Protein AF-B6T0T9-F1 (afdb_monomer_lite)

pLDDT: mean 70.29, std 19.42, range [37.16, 96.88]

Secondary structure (DSSP, 8-state):
--B-TTS-B-S------SSHHHHHHHHHHHTT-EETTEE-------SS-PPPPPPP---------TTSSSS-S-------------------------------------TT-----HHHHHHHHHHHHHHHTT--

Radius of gyration: 32.1 Å; chains: 1; bounding box: 53×80×64 Å

Structure (mmCIF, N/CA/C/O backbone):
data_AF-B6T0T9-F1
#
_entry.id   AF-B6T0T9-F1
#
loop_
_atom_site.group_PDB
_atom_site.id
_atom_site.type_symbol
_atom_site.label_atom_id
_atom_site.label_alt_id
_atom_site.label_comp_id
_atom_site.label_asym_id
_atom_site.label_entity_id
_atom_site.label_seq_id
_atom_site.pdbx_PDB_ins_code
_atom_site.Cartn_x
_atom_site.Cartn_y
_atom_site.Cartn_z
_atom_site.occupancy
_atom_site.B_iso_or_equiv
_atom_site.auth_seq_id
_atom_site.auth_comp_id
_atom_site.auth_asym_id
_atom_site.auth_atom_id
_atom_site.pdbx_PDB_model_num
ATOM 1 N N . MET A 1 1 ? 3.173 -7.073 -11.900 1.00 88.06 1 MET A N 1
ATOM 2 C CA . MET A 1 1 ? 4.517 -6.466 -12.025 1.00 88.06 1 MET A CA 1
ATOM 3 C C . MET A 1 1 ? 4.695 -6.021 -13.458 1.00 88.06 1 MET A C 1
ATOM 5 O O . MET A 1 1 ? 4.390 -6.806 -14.352 1.00 88.06 1 MET A O 1
ATOM 9 N N . ASN A 1 2 ? 5.142 -4.786 -13.678 1.00 92.81 2 ASN A N 1
ATOM 10 C CA . ASN A 1 2 ? 5.127 -4.178 -15.004 1.00 92.81 2 ASN A CA 1
ATOM 11 C C . ASN A 1 2 ? 6.567 -3.973 -15.491 1.00 92.81 2 ASN A C 1
ATOM 13 O O . ASN A 1 2 ? 7.380 -3.348 -14.810 1.00 92.81 2 ASN A O 1
ATOM 17 N N . TYR A 1 3 ? 6.867 -4.478 -16.687 1.00 96.19 3 TYR A N 1
ATOM 18 C CA . TYR A 1 3 ? 8.198 -4.423 -17.296 1.00 96.19 3 TYR A CA 1
ATOM 19 C C . TYR A 1 3 ? 8.163 -3.669 -18.633 1.00 96.19 3 TYR A C 1
ATOM 21 O O . TYR A 1 3 ? 7.095 -3.460 -19.228 1.00 96.19 3 TYR A O 1
ATOM 29 N N . ASP A 1 4 ? 9.318 -3.181 -19.078 1.00 94.56 4 ASP A N 1
ATOM 30 C CA . ASP A 1 4 ? 9.518 -2.692 -20.441 1.00 94.56 4 ASP A CA 1
ATOM 31 C C . ASP A 1 4 ? 9.856 -3.836 -21.415 1.00 94.56 4 ASP A C 1
ATOM 33 O O . ASP A 1 4 ? 9.943 -5.005 -21.036 1.00 94.56 4 ASP A O 1
ATOM 37 N N . LYS A 1 5 ? 10.000 -3.497 -22.700 1.00 95.31 5 LYS A N 1
ATOM 38 C CA . LYS A 1 5 ? 10.349 -4.450 -23.766 1.00 95.31 5 LYS A CA 1
ATOM 39 C C . LYS A 1 5 ? 11.749 -5.059 -23.604 1.00 95.31 5 LYS A C 1
ATOM 41 O O . LYS A 1 5 ? 12.016 -6.100 -24.191 1.00 95.31 5 LYS A O 1
ATOM 46 N N . ASP A 1 6 ? 12.605 -4.419 -22.810 1.00 94.44 6 ASP A N 1
ATOM 47 C CA . ASP A 1 6 ? 13.985 -4.824 -22.545 1.00 94.44 6 ASP A CA 1
ATOM 48 C C . ASP A 1 6 ? 14.093 -5.639 -21.235 1.00 94.44 6 ASP A C 1
ATOM 50 O O . ASP A 1 6 ? 15.186 -6.019 -20.817 1.00 94.44 6 ASP A O 1
ATOM 54 N N . GLY A 1 7 ? 12.960 -5.921 -20.576 1.00 94.94 7 GLY A N 1
ATOM 55 C CA . GLY A 1 7 ? 12.877 -6.710 -19.346 1.00 94.94 7 GLY A CA 1
ATOM 56 C C . GLY A 1 7 ? 13.216 -5.943 -18.064 1.00 94.94 7 GLY A C 1
ATOM 57 O O . GLY A 1 7 ? 13.293 -6.547 -16.994 1.00 94.94 7 GLY A O 1
ATOM 58 N N . ARG A 1 8 ? 13.403 -4.620 -18.120 1.00 95.38 8 ARG A N 1
ATOM 59 C CA . ARG A 1 8 ? 13.618 -3.794 -16.925 1.00 95.38 8 ARG A CA 1
ATOM 60 C C . ARG A 1 8 ? 12.287 -3.483 -16.251 1.00 95.38 8 ARG A C 1
ATOM 62 O O . ARG A 1 8 ? 11.266 -3.251 -16.899 1.00 95.38 8 ARG A O 1
ATOM 69 N N . SER A 1 9 ? 12.297 -3.489 -14.919 1.00 93.75 9 SER A N 1
ATOM 70 C CA . SER A 1 9 ? 11.122 -3.124 -14.125 1.00 93.75 9 SER A CA 1
ATOM 71 C C . SER A 1 9 ? 10.806 -1.644 -14.308 1.00 93.75 9 SER A C 1
ATOM 73 O O . SER A 1 9 ? 11.692 -0.795 -14.211 1.00 93.75 9 SER A O 1
ATOM 75 N N . LYS A 1 10 ? 9.526 -1.328 -14.506 1.00 93.69 10 LYS A N 1
ATOM 76 C CA . LYS A 1 10 ? 9.040 0.058 -14.565 1.00 93.69 10 LYS A CA 1
ATOM 77 C C . LYS A 1 10 ? 8.872 0.693 -13.183 1.00 93.69 10 LYS A C 1
ATOM 79 O O . LYS A 1 10 ? 8.497 1.857 -13.098 1.00 93.69 10 LYS A O 1
ATOM 84 N N . GLY A 1 11 ? 9.102 -0.065 -12.109 1.00 91.94 11 GLY A N 1
ATOM 85 C CA . GLY A 1 11 ? 8.839 0.389 -10.743 1.00 91.94 11 GLY A CA 1
ATOM 86 C C . GLY A 1 11 ? 7.346 0.491 -10.413 1.00 91.94 11 GLY A C 1
ATOM 87 O O . GLY A 1 11 ? 6.985 1.142 -9.441 1.00 91.94 11 GLY A O 1
ATOM 88 N N . THR A 1 12 ? 6.479 -0.138 -11.213 1.00 92.19 12 THR A N 1
ATOM 89 C CA . THR A 1 12 ? 5.026 -0.160 -11.005 1.00 92.19 12 THR A CA 1
ATOM 90 C C . THR A 1 12 ? 4.480 -1.582 -11.062 1.00 92.19 12 THR A C 1
ATOM 92 O O . THR A 1 12 ? 5.025 -2.472 -11.728 1.00 92.19 12 THR A O 1
ATOM 95 N N . ALA A 1 13 ? 3.393 -1.809 -10.332 1.00 93.38 13 ALA A N 1
ATOM 96 C CA . ALA A 1 13 ? 2.712 -3.089 -10.273 1.00 93.38 13 ALA A CA 1
ATOM 97 C C . ALA A 1 13 ? 1.238 -2.896 -9.917 1.00 93.38 13 ALA A C 1
ATOM 99 O O . ALA A 1 13 ? 0.880 -1.939 -9.237 1.00 93.38 13 ALA A O 1
ATOM 100 N N . GLU A 1 14 ? 0.411 -3.844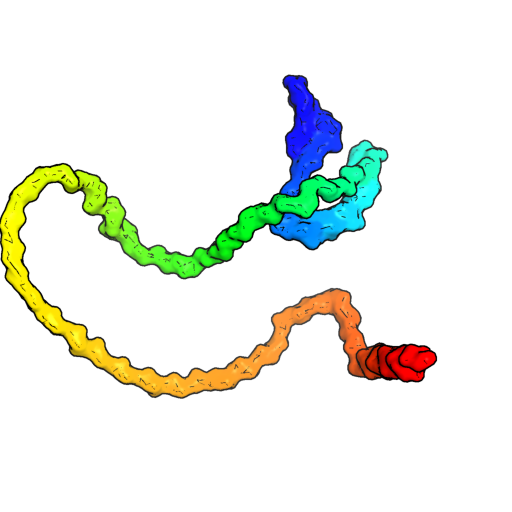 -10.340 1.00 92.69 14 GLU A N 1
ATOM 101 C CA . GLU A 1 14 ? -0.963 -3.991 -9.876 1.00 92.69 14 GLU A CA 1
ATOM 102 C C . GLU A 1 14 ? -1.042 -5.161 -8.891 1.00 92.69 14 GLU A C 1
ATOM 104 O O . GLU A 1 14 ? -0.411 -6.204 -9.100 1.00 92.69 14 GLU A O 1
ATOM 109 N N . VAL A 1 15 ? -1.800 -4.970 -7.811 1.00 92.31 15 VAL A N 1
ATOM 110 C CA . VAL A 1 15 ? -2.050 -5.983 -6.783 1.00 92.31 15 VAL A CA 1
ATOM 111 C C . VAL A 1 15 ? -3.556 -6.125 -6.620 1.00 92.31 15 VAL A C 1
ATOM 113 O O . VAL A 1 15 ? -4.241 -5.161 -6.285 1.00 92.31 15 VAL A O 1
ATOM 116 N N . VAL A 1 16 ? -4.065 -7.335 -6.842 1.00 92.75 16 VAL A N 1
ATOM 117 C CA . VAL A 1 16 ? -5.491 -7.650 -6.714 1.00 92.75 16 VAL A CA 1
ATOM 118 C C . VAL A 1 16 ? -5.730 -8.314 -5.365 1.00 92.75 16 VAL A C 1
ATOM 120 O O . VAL A 1 16 ? -5.152 -9.358 -5.062 1.00 92.75 16 VAL A O 1
ATOM 123 N N . PHE A 1 17 ? -6.601 -7.714 -4.560 1.00 90.50 17 PHE A N 1
ATOM 124 C CA . PHE A 1 17 ? -7.045 -8.281 -3.291 1.00 90.50 17 PHE A CA 1
ATOM 125 C C . PHE A 1 17 ? -8.405 -8.957 -3.456 1.00 90.50 17 PHE A C 1
ATOM 127 O O . PHE A 1 17 ? -9.258 -8.482 -4.200 1.00 90.50 17 PHE A O 1
ATOM 134 N N . ALA A 1 18 ? -8.635 -10.035 -2.703 1.00 90.06 18 ALA A N 1
ATOM 135 C CA . ALA A 1 18 ? -9.942 -10.689 -2.658 1.00 90.06 18 ALA A CA 1
ATOM 136 C C . ALA A 1 18 ? -11.013 -9.805 -1.998 1.00 90.06 18 ALA A C 1
ATOM 138 O O . ALA A 1 18 ? -12.190 -9.901 -2.331 1.00 90.06 18 ALA A O 1
ATOM 139 N N . ARG A 1 19 ? -10.614 -8.948 -1.048 1.00 91.00 19 ARG A N 1
ATOM 140 C CA . ARG A 1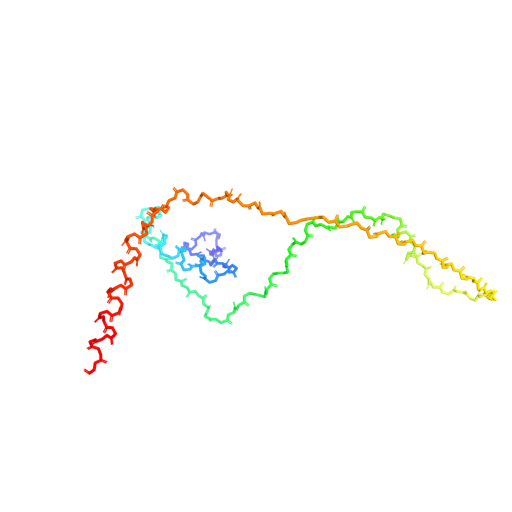 19 ? -11.517 -8.054 -0.317 1.00 91.00 19 ARG A CA 1
ATOM 141 C C . ARG A 1 19 ? -11.029 -6.618 -0.395 1.00 91.00 19 ARG A C 1
ATOM 143 O O . ARG A 1 19 ? -9.845 -6.340 -0.212 1.00 91.00 19 ARG A O 1
ATOM 150 N N . LYS A 1 20 ? -11.975 -5.689 -0.536 1.00 90.31 20 LYS A N 1
ATOM 151 C CA . LYS A 1 20 ? -11.700 -4.245 -0.534 1.00 90.31 20 LYS A CA 1
ATOM 152 C C . LYS A 1 20 ? -11.050 -3.761 0.768 1.00 90.31 20 LYS A C 1
ATOM 154 O O . LYS A 1 20 ? -10.198 -2.882 0.730 1.00 90.31 20 LYS A O 1
ATOM 159 N N . VAL A 1 21 ? -11.437 -4.332 1.913 1.00 94.12 21 VAL A N 1
ATOM 160 C CA . VAL A 1 21 ? -10.895 -3.940 3.228 1.00 94.12 21 VAL A CA 1
ATOM 161 C C . VAL A 1 21 ? -9.388 -4.197 3.302 1.00 94.12 21 VAL A C 1
ATOM 163 O O . VAL A 1 21 ? -8.650 -3.326 3.752 1.00 94.12 21 VAL A O 1
ATOM 166 N N . ASP A 1 22 ? -8.923 -5.330 2.769 1.00 95.25 22 ASP A N 1
ATOM 167 C CA . ASP A 1 22 ? -7.498 -5.682 2.774 1.00 95.25 22 ASP A CA 1
ATOM 168 C C . ASP A 1 22 ? -6.678 -4.714 1.904 1.00 95.25 22 ASP A C 1
ATOM 170 O O . ASP A 1 22 ? -5.581 -4.309 2.288 1.00 95.25 22 ASP A O 1
ATOM 174 N N . ALA A 1 23 ? -7.237 -4.274 0.770 1.00 94.19 23 ALA A N 1
ATOM 175 C CA . ALA A 1 23 ? -6.607 -3.271 -0.088 1.00 94.19 23 ALA A CA 1
ATOM 176 C C . ALA A 1 23 ? -6.469 -1.909 0.617 1.00 94.19 23 ALA A C 1
ATOM 178 O O . ALA A 1 23 ? -5.416 -1.275 0.552 1.00 94.19 23 ALA A O 1
ATOM 179 N N . LEU A 1 24 ? -7.512 -1.464 1.328 1.00 94.50 24 LEU A N 1
ATOM 180 C CA . LEU A 1 24 ? -7.475 -0.208 2.087 1.00 94.50 24 LEU A CA 1
ATOM 181 C C . LEU A 1 24 ? -6.464 -0.265 3.235 1.00 94.50 24 LEU A C 1
ATOM 183 O O . LEU A 1 24 ? -5.745 0.707 3.467 1.00 94.50 24 LEU A O 1
ATOM 187 N N . ASP A 1 25 ? -6.391 -1.392 3.939 1.00 96.38 25 ASP A N 1
ATOM 188 C CA . ASP A 1 25 ? -5.414 -1.591 5.006 1.00 96.38 25 ASP A CA 1
ATOM 189 C C . ASP A 1 25 ? -3.982 -1.599 4.466 1.00 96.38 25 ASP A C 1
ATOM 191 O O . ASP A 1 25 ? -3.094 -1.010 5.085 1.00 96.38 25 ASP A O 1
ATOM 195 N N . ALA A 1 26 ? -3.750 -2.196 3.295 1.00 96.25 26 ALA A N 1
ATOM 196 C CA . ALA A 1 26 ? -2.454 -2.145 2.628 1.00 96.25 26 ALA A CA 1
ATOM 197 C C . ALA A 1 26 ? -2.053 -0.706 2.266 1.00 96.25 26 ALA A C 1
ATOM 199 O O . ALA A 1 26 ? -0.941 -0.291 2.592 1.00 96.25 26 ALA A O 1
ATOM 200 N N . ILE A 1 27 ? -2.962 0.081 1.676 1.00 95.75 27 ILE A N 1
ATOM 201 C CA . ILE A 1 27 ? -2.709 1.496 1.357 1.00 95.75 27 ILE A CA 1
ATOM 202 C C . ILE A 1 27 ? -2.346 2.268 2.631 1.00 95.75 27 ILE A C 1
ATOM 204 O O . ILE A 1 27 ? -1.328 2.951 2.664 1.00 95.75 27 ILE A O 1
ATOM 208 N N . LYS A 1 28 ? -3.119 2.116 3.712 1.00 96.06 28 LYS A N 1
ATOM 209 C CA . LYS A 1 28 ? -2.846 2.808 4.985 1.00 96.06 28 LYS A CA 1
ATOM 210 C C . LYS A 1 28 ? -1.479 2.469 5.578 1.00 96.06 28 LYS A C 1
ATOM 212 O O . LYS A 1 28 ? -0.867 3.325 6.205 1.00 96.06 28 LYS A O 1
ATOM 217 N N . ARG A 1 29 ? -1.034 1.218 5.441 1.00 95.88 29 ARG A N 1
ATOM 218 C CA . ARG A 1 29 ? 0.198 0.729 6.078 1.00 95.88 29 ARG A CA 1
ATOM 219 C C . ARG A 1 29 ? 1.452 0.995 5.257 1.00 95.88 29 ARG A C 1
ATOM 221 O O . ARG A 1 29 ? 2.504 1.219 5.843 1.00 95.88 29 ARG A O 1
ATOM 228 N N . TYR A 1 30 ? 1.353 0.912 3.934 1.00 96.88 30 TYR A N 1
ATOM 229 C CA . TYR A 1 30 ? 2.525 0.880 3.058 1.00 96.88 30 TYR A CA 1
ATOM 230 C C . TYR A 1 30 ? 2.680 2.119 2.177 1.00 96.88 30 TYR A C 1
ATOM 232 O O . TYR A 1 30 ? 3.758 2.331 1.624 1.00 96.88 30 TYR A O 1
ATOM 240 N N . ASN A 1 31 ? 1.653 2.964 2.062 1.00 96.25 31 ASN A N 1
ATOM 241 C CA . ASN A 1 31 ? 1.790 4.214 1.326 1.00 96.25 31 ASN A CA 1
ATOM 242 C C . ASN A 1 31 ? 2.813 5.135 2.012 1.00 96.25 31 ASN A C 1
ATOM 244 O O . ASN A 1 31 ? 2.776 5.338 3.224 1.00 96.25 31 ASN A O 1
ATOM 248 N N . GLY A 1 32 ? 3.736 5.683 1.228 1.00 94.00 32 GLY A N 1
ATOM 249 C CA . GLY A 1 32 ? 4.843 6.517 1.687 1.00 94.00 32 GLY A CA 1
ATOM 250 C C . GLY A 1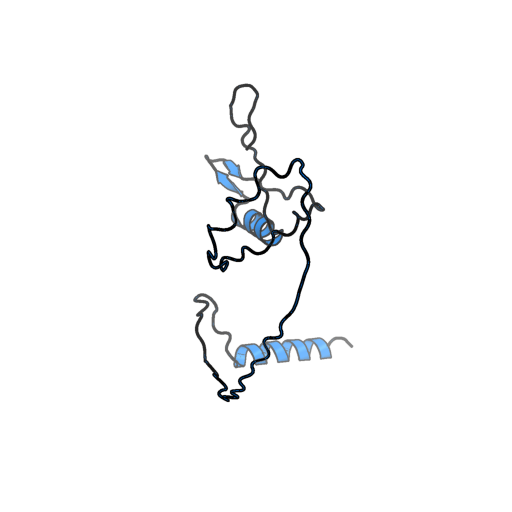 32 ? 6.035 5.754 2.275 1.00 94.00 32 GLY A C 1
ATOM 251 O O . GLY A 1 32 ? 7.053 6.383 2.563 1.00 94.00 32 GLY A O 1
ATOM 252 N N . VAL A 1 33 ? 5.965 4.424 2.433 1.00 96.56 33 VAL A N 1
ATOM 253 C CA . VAL A 1 33 ? 7.106 3.632 2.926 1.00 96.56 33 VAL A CA 1
ATOM 254 C C . VAL A 1 33 ? 8.268 3.737 1.943 1.00 96.56 33 VAL A C 1
ATOM 256 O O . VAL A 1 33 ? 8.084 3.611 0.734 1.00 96.56 33 VAL A O 1
ATOM 259 N N . LEU A 1 34 ? 9.474 3.967 2.464 1.00 95.38 34 LEU A N 1
ATOM 260 C CA . LEU A 1 34 ? 10.678 4.046 1.646 1.00 95.38 34 LEU A CA 1
ATOM 261 C C . LEU A 1 34 ? 11.024 2.665 1.078 1.00 95.38 34 LEU A C 1
ATOM 263 O O . LEU A 1 34 ? 11.293 1.725 1.823 1.00 95.38 34 LEU A O 1
ATOM 267 N N . LEU A 1 35 ? 11.064 2.578 -0.246 1.00 92.62 35 LEU A N 1
ATOM 268 C CA . LEU A 1 35 ? 11.566 1.448 -1.011 1.00 92.62 35 LEU A CA 1
ATOM 269 C C . LEU A 1 35 ? 12.752 1.935 -1.847 1.00 92.62 35 LEU A C 1
ATOM 271 O O . LEU A 1 35 ? 12.621 2.880 -2.625 1.00 92.62 35 LEU A O 1
ATOM 275 N N . ASP A 1 36 ? 13.927 1.339 -1.648 1.00 92.06 36 ASP A N 1
ATOM 276 C CA . ASP A 1 36 ? 15.170 1.723 -2.336 1.00 92.06 36 ASP A CA 1
ATOM 277 C C . ASP A 1 36 ? 15.491 3.231 -2.237 1.00 92.06 36 ASP A C 1
ATOM 279 O O . ASP A 1 36 ? 16.002 3.858 -3.167 1.00 92.06 36 ASP A O 1
ATOM 283 N N . GLY A 1 37 ? 15.146 3.840 -1.096 1.00 94.56 37 GLY A N 1
ATOM 284 C CA . GLY A 1 37 ? 15.347 5.268 -0.828 1.00 94.56 37 GLY A CA 1
ATOM 285 C C . GLY A 1 37 ? 14.302 6.204 -1.449 1.00 94.56 37 GLY A C 1
ATOM 286 O O . GLY A 1 37 ? 14.420 7.417 -1.289 1.00 94.56 37 GLY A O 1
ATOM 287 N N . LYS A 1 38 ? 13.271 5.679 -2.122 1.00 93.81 38 LYS A N 1
ATOM 288 C CA . LYS A 1 38 ? 12.153 6.454 -2.685 1.00 93.81 38 LYS A CA 1
ATOM 289 C C . LYS A 1 38 ? 10.835 6.081 -1.993 1.00 93.81 38 LYS A C 1
ATOM 291 O O . LYS A 1 38 ? 10.617 4.903 -1.730 1.00 93.81 38 LYS A O 1
ATOM 296 N N . PRO A 1 39 ? 9.940 7.034 -1.690 1.00 95.19 39 PRO A N 1
ATOM 297 C CA . PRO A 1 39 ? 8.642 6.705 -1.106 1.00 95.19 39 PRO A CA 1
ATOM 298 C C . PRO A 1 39 ? 7.773 5.913 -2.096 1.00 95.19 39 PRO A C 1
ATOM 300 O O . PRO A 1 39 ? 7.711 6.236 -3.283 1.00 95.19 39 PRO A O 1
ATOM 303 N N . MET A 1 40 ? 7.107 4.871 -1.600 1.00 96.06 40 MET A N 1
ATOM 304 C CA . MET A 1 40 ? 6.148 4.058 -2.346 1.00 96.06 40 MET A CA 1
ATOM 305 C C . MET A 1 40 ? 4.795 4.766 -2.437 1.00 96.06 40 MET A C 1
ATOM 307 O O . MET A 1 40 ? 4.272 5.205 -1.419 1.00 96.06 40 MET A O 1
ATOM 311 N N . ASN A 1 41 ? 4.189 4.806 -3.624 1.00 95.25 41 ASN A N 1
ATOM 312 C CA . ASN A 1 41 ? 2.847 5.360 -3.820 1.00 95.25 41 ASN A CA 1
ATOM 313 C C . ASN A 1 41 ? 1.860 4.237 -4.141 1.00 95.25 41 ASN A C 1
ATOM 315 O O . ASN A 1 41 ? 2.103 3.448 -5.057 1.00 95.25 41 ASN A O 1
ATOM 319 N N . LEU A 1 42 ? 0.757 4.172 -3.396 1.00 95.06 42 LEU A N 1
ATOM 320 C CA . LEU A 1 42 ? -0.297 3.174 -3.580 1.00 95.06 42 LEU A CA 1
ATOM 321 C C . LEU A 1 42 ? -1.634 3.856 -3.870 1.00 95.06 42 LEU A C 1
ATOM 323 O O . LEU A 1 42 ? -2.069 4.727 -3.120 1.00 95.06 42 LEU A O 1
ATOM 327 N N . GLU A 1 43 ? -2.309 3.408 -4.924 1.00 92.88 43 GLU A N 1
ATOM 328 C CA . GLU A 1 43 ? -3.624 3.902 -5.335 1.00 92.88 43 GLU A CA 1
ATOM 329 C C . GLU A 1 43 ? -4.594 2.732 -5.507 1.00 92.88 43 GLU A C 1
ATOM 331 O O . GLU A 1 43 ? -4.212 1.641 -5.937 1.00 92.88 43 GLU A O 1
ATOM 336 N N . LEU A 1 44 ? -5.863 2.954 -5.161 1.00 92.12 44 LEU A N 1
ATOM 337 C CA . LEU A 1 44 ? -6.915 1.975 -5.409 1.00 92.12 44 LEU A CA 1
ATOM 338 C C . LEU A 1 44 ? -7.366 2.083 -6.870 1.00 92.12 44 LEU A C 1
ATOM 340 O O . LEU A 1 44 ? -7.872 3.124 -7.288 1.00 92.12 44 LEU A O 1
ATOM 344 N N . ILE A 1 45 ? -7.219 0.996 -7.625 1.00 87.88 45 ILE A N 1
ATOM 345 C CA . ILE A 1 45 ? -7.615 0.912 -9.034 1.00 87.88 45 ILE A CA 1
ATOM 346 C C . ILE A 1 45 ? -8.896 0.075 -9.141 1.00 87.88 45 ILE A C 1
ATOM 348 O O . ILE A 1 45 ? -8.986 -0.999 -8.555 1.00 87.88 45 ILE A O 1
ATOM 352 N N . GLY A 1 46 ? -9.877 0.557 -9.911 1.00 73.56 46 GLY A N 1
ATOM 353 C CA . GLY A 1 46 ? -11.077 -0.206 -10.267 1.00 73.56 46 GLY A CA 1
ATOM 354 C C . GLY A 1 46 ? -12.152 -0.228 -9.177 1.00 73.56 46 GLY A C 1
ATOM 355 O O . GLY A 1 46 ? -12.166 -1.079 -8.296 1.00 73.56 46 GLY A O 1
ATOM 356 N N . ASN A 1 47 ? -13.133 0.668 -9.279 1.00 63.56 47 ASN A N 1
ATOM 357 C CA . ASN A 1 47 ? -14.191 0.782 -8.273 1.00 63.56 47 ASN A CA 1
ATOM 358 C C . ASN A 1 47 ? -15.391 -0.169 -8.457 1.00 63.56 47 ASN A C 1
ATOM 360 O O . ASN A 1 47 ? -16.329 -0.022 -7.688 1.00 63.56 47 ASN A O 1
ATOM 364 N N . ASN A 1 48 ? -15.413 -1.127 -9.401 1.00 55.81 48 ASN A N 1
ATOM 365 C CA . ASN A 1 48 ? -16.647 -1.899 -9.686 1.00 55.81 48 ASN A CA 1
ATOM 366 C C . ASN A 1 48 ? -16.490 -3.371 -10.131 1.00 55.81 48 ASN A C 1
ATOM 368 O O . ASN A 1 48 ? -17.467 -3.951 -10.596 1.00 55.81 48 ASN A O 1
ATOM 372 N N . VAL A 1 49 ? -15.322 -4.009 -10.009 1.00 57.72 49 VAL A N 1
ATOM 373 C CA . VAL A 1 49 ? -15.213 -5.451 -10.317 1.00 57.72 49 VAL A CA 1
ATOM 374 C C . VAL A 1 49 ? -14.990 -6.196 -9.016 1.00 57.72 49 VAL A C 1
ATOM 376 O O . VAL A 1 49 ? -13.859 -6.408 -8.590 1.00 57.72 49 VAL A O 1
ATOM 379 N N . GLU A 1 50 ? -16.088 -6.535 -8.345 1.00 61.12 50 GLU A N 1
ATOM 380 C CA . GLU A 1 50 ? -16.038 -7.508 -7.260 1.00 61.12 50 GLU A CA 1
ATOM 381 C C . GLU A 1 50 ? -15.535 -8.827 -7.870 1.00 61.12 50 GLU A C 1
ATOM 383 O O . GLU A 1 50 ? -16.171 -9.345 -8.797 1.00 61.12 50 GLU A O 1
ATOM 388 N N . PRO A 1 51 ? -14.360 -9.341 -7.458 1.00 63.31 51 PRO A N 1
ATOM 389 C CA . PRO A 1 51 ? -13.901 -10.629 -7.946 1.00 63.31 51 PRO A CA 1
ATOM 390 C C . PRO A 1 51 ? -14.971 -11.670 -7.594 1.00 63.31 51 PRO A C 1
ATOM 392 O O . PRO A 1 51 ? -15.539 -11.605 -6.499 1.00 63.31 51 PRO A O 1
ATOM 395 N N . PRO A 1 52 ? -15.287 -12.606 -8.508 1.00 68.62 52 PRO A N 1
ATOM 396 C CA . PRO A 1 52 ? -16.352 -13.569 -8.280 1.00 68.62 52 PRO A CA 1
ATOM 397 C C . PRO A 1 52 ? -16.124 -14.283 -6.941 1.00 68.62 52 PRO A C 1
ATOM 399 O O . PRO A 1 52 ? -14.978 -14.641 -6.639 1.00 68.62 52 PRO A O 1
ATOM 402 N N . PRO A 1 53 ? -17.180 -14.477 -6.128 1.00 71.62 53 PRO A N 1
ATOM 403 C CA . PRO A 1 53 ? -17.045 -15.061 -4.804 1.00 71.62 53 PRO A CA 1
ATOM 404 C C . PRO A 1 53 ? -16.351 -16.416 -4.918 1.00 71.62 53 PRO A C 1
ATOM 406 O O . PRO A 1 53 ? -16.841 -17.332 -5.584 1.00 71.62 53 PRO A O 1
ATOM 409 N N . LEU A 1 54 ? -15.179 -16.528 -4.288 1.00 73.25 54 LEU A N 1
ATOM 410 C CA . LEU A 1 54 ? -14.438 -17.780 -4.251 1.00 73.25 54 LEU A CA 1
ATOM 411 C C . LEU A 1 54 ? -15.286 -18.810 -3.491 1.00 73.25 54 LEU A C 1
ATOM 413 O O . LEU A 1 54 ? -15.731 -18.523 -2.374 1.00 73.25 54 LEU A O 1
ATOM 417 N N . PRO A 1 55 ? -15.530 -20.000 -4.064 1.00 76.38 55 PRO A N 1
ATOM 418 C CA . PRO A 1 55 ? -16.265 -21.034 -3.360 1.00 76.38 55 PRO A CA 1
ATOM 419 C C . PRO A 1 55 ? -15.494 -21.434 -2.091 1.00 76.38 55 PRO A C 1
ATOM 421 O O . PRO A 1 55 ? -14.260 -21.486 -2.111 1.00 76.38 55 PRO A O 1
ATOM 424 N N . PRO A 1 56 ? -16.189 -21.735 -0.979 1.00 73.75 56 PRO A N 1
ATOM 425 C CA . PRO A 1 56 ? -15.527 -22.195 0.232 1.00 73.75 56 PRO A CA 1
ATOM 426 C C . PRO A 1 56 ? -14.743 -23.479 -0.063 1.00 73.75 56 PRO A C 1
ATOM 428 O O . PRO A 1 56 ? -15.289 -24.444 -0.601 1.00 73.75 56 PRO A O 1
ATOM 431 N N . LEU A 1 57 ? -13.460 -23.506 0.308 1.00 67.88 57 LEU A N 1
ATOM 432 C CA . LEU A 1 57 ? -12.643 -24.716 0.252 1.00 67.88 57 LEU A CA 1
ATOM 433 C C . LEU A 1 57 ? -13.139 -25.702 1.320 1.00 67.88 57 LEU A C 1
ATOM 435 O O . LEU A 1 57 ? -12.714 -25.666 2.477 1.00 67.88 57 LEU A O 1
ATOM 439 N N . ILE A 1 58 ? -14.062 -26.583 0.935 1.00 66.62 58 ILE A N 1
ATOM 440 C CA . ILE A 1 58 ? -14.505 -27.700 1.772 1.00 66.62 58 ILE A CA 1
ATOM 441 C C . ILE A 1 58 ? -13.369 -28.732 1.812 1.00 66.62 58 ILE A C 1
ATOM 443 O O . ILE A 1 58 ? -13.225 -29.549 0.908 1.00 66.62 58 ILE A O 1
ATOM 447 N N . HIS A 1 59 ? -12.568 -28.715 2.878 1.00 63.47 59 HIS A N 1
ATOM 448 C CA . HIS A 1 59 ? -11.470 -29.668 3.111 1.00 63.47 59 HIS A CA 1
ATOM 449 C C . HIS A 1 59 ? -11.947 -31.052 3.603 1.00 63.47 59 HIS A C 1
ATOM 451 O O . HIS A 1 59 ? -11.134 -31.930 3.876 1.00 63.47 59 HIS A O 1
ATOM 457 N N . ASN A 1 60 ? -13.262 -31.277 3.681 1.00 55.47 60 ASN A N 1
ATOM 458 C CA . ASN A 1 60 ? -13.859 -32.490 4.243 1.00 55.47 60 ASN A CA 1
ATOM 459 C C . ASN A 1 60 ? -14.557 -33.342 3.175 1.00 55.47 60 ASN A C 1
ATOM 461 O O . ASN A 1 60 ? -15.723 -33.705 3.331 1.00 55.47 60 ASN A O 1
ATOM 465 N N . ARG A 1 61 ? -13.866 -33.679 2.082 1.00 60.09 61 ARG A N 1
ATOM 466 C CA . ARG A 1 61 ? -14.313 -34.794 1.236 1.00 60.09 61 ARG A CA 1
ATOM 467 C C . ARG A 1 61 ? -13.651 -36.079 1.745 1.00 60.09 61 ARG A C 1
ATOM 469 O O . ARG A 1 61 ? -12.428 -36.175 1.656 1.00 60.09 61 ARG A O 1
ATOM 476 N N . PRO A 1 62 ? -14.399 -37.064 2.275 1.00 52.47 62 PRO A N 1
ATOM 477 C CA . PRO A 1 62 ? -13.832 -38.385 2.487 1.00 52.47 62 PRO A CA 1
ATOM 478 C C . PRO A 1 62 ? -13.461 -38.961 1.115 1.00 52.47 62 PRO A C 1
ATOM 480 O O . PRO A 1 62 ? -14.275 -38.957 0.189 1.00 52.47 62 PRO A O 1
ATOM 483 N N . LEU A 1 63 ? -12.213 -39.406 0.975 1.00 59.06 63 LEU A N 1
ATOM 484 C CA . LEU A 1 63 ? -11.745 -40.210 -0.151 1.00 59.06 63 LEU A CA 1
ATOM 485 C C . LEU A 1 63 ? -12.510 -41.540 -0.139 1.00 59.06 63 LEU A C 1
ATOM 487 O O . LEU A 1 63 ? -12.055 -42.514 0.452 1.00 59.06 63 LEU A O 1
ATOM 491 N N . GLN A 1 64 ? -13.683 -41.577 -0.766 1.00 56.88 64 GLN A N 1
ATOM 492 C CA . GLN A 1 64 ? -14.469 -42.795 -0.911 1.00 56.88 64 GLN A CA 1
ATOM 493 C C . GLN A 1 64 ? -14.559 -43.165 -2.396 1.00 56.88 64 GLN A C 1
ATOM 495 O O . GLN A 1 64 ? -15.102 -42.411 -3.196 1.00 56.88 64 GLN A O 1
ATOM 500 N N . ASN A 1 65 ? -14.026 -44.349 -2.706 1.00 51.00 65 ASN A N 1
ATOM 501 C CA . ASN A 1 65 ? -14.082 -45.098 -3.967 1.00 51.00 65 ASN A CA 1
ATOM 502 C C . ASN A 1 65 ? -13.203 -44.630 -5.140 1.00 51.00 65 ASN A C 1
ATOM 504 O O . ASN A 1 65 ? -13.635 -43.941 -6.055 1.00 51.00 65 ASN A O 1
ATOM 508 N N . TYR A 1 66 ? -11.994 -45.195 -5.196 1.00 57.09 66 TYR A N 1
ATOM 509 C CA . TYR A 1 66 ? -11.166 -45.285 -6.410 1.00 57.09 66 TYR A CA 1
ATOM 510 C C . TYR A 1 66 ? -11.649 -46.350 -7.422 1.00 57.09 66 TYR A C 1
ATOM 512 O O . TYR A 1 66 ? -11.016 -46.538 -8.455 1.00 57.09 66 TYR A O 1
ATOM 520 N N . ASN A 1 67 ? -12.759 -47.050 -7.161 1.00 56.81 67 ASN A N 1
ATOM 521 C CA . ASN A 1 67 ? -13.197 -48.184 -7.989 1.00 56.81 67 ASN A CA 1
ATOM 522 C C . ASN A 1 67 ? -14.207 -47.825 -9.094 1.00 56.81 67 ASN A C 1
ATOM 524 O O . ASN A 1 67 ? -14.475 -48.662 -9.950 1.00 56.81 67 ASN A O 1
ATOM 528 N N . ASP A 1 68 ? -14.719 -46.592 -9.131 1.00 55.81 68 ASP A N 1
ATOM 529 C CA . ASP A 1 68 ? -15.756 -46.178 -10.094 1.00 55.81 68 ASP A CA 1
ATOM 530 C C . ASP A 1 68 ? -15.190 -45.512 -11.370 1.00 55.81 68 ASP A C 1
ATOM 532 O O . ASP A 1 68 ? -15.943 -45.095 -12.246 1.00 55.81 68 ASP A O 1
ATOM 536 N N . ILE A 1 69 ? -13.860 -45.415 -11.511 1.00 57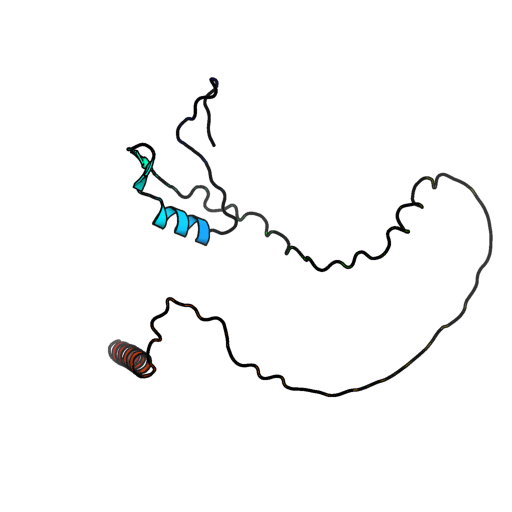.31 69 ILE A N 1
ATOM 537 C CA . ILE A 1 69 ? -13.198 -44.715 -12.635 1.00 57.31 69 ILE A CA 1
ATOM 538 C C . ILE A 1 69 ? -12.862 -45.657 -13.814 1.00 57.31 69 ILE A C 1
ATOM 540 O O . ILE A 1 69 ? -12.586 -45.197 -14.919 1.00 57.31 69 ILE A O 1
ATOM 544 N N . HIS A 1 70 ? -12.946 -46.981 -13.648 1.00 50.94 70 HIS A N 1
ATOM 545 C CA . HIS A 1 70 ? -12.502 -47.933 -14.681 1.00 50.94 70 HIS A CA 1
ATOM 546 C C . HIS A 1 70 ? -13.585 -48.438 -15.654 1.00 50.94 70 HIS A C 1
ATOM 548 O O . HIS A 1 70 ? -13.300 -49.331 -16.449 1.00 50.94 70 HIS A O 1
ATOM 554 N N . SER A 1 71 ? -14.802 -47.883 -15.658 1.00 56.66 71 SER A N 1
ATOM 555 C CA . SER A 1 71 ? -15.912 -48.420 -16.472 1.00 56.66 71 SER A CA 1
ATOM 556 C C . SER A 1 71 ? -16.607 -47.426 -17.412 1.00 56.66 71 SER A C 1
ATOM 558 O O . SER A 1 71 ? -17.706 -47.708 -17.880 1.00 56.66 71 SER A O 1
ATOM 560 N N . SER A 1 72 ? -15.979 -46.297 -17.763 1.00 53.84 72 SER A N 1
ATOM 561 C CA . SER A 1 72 ? -16.534 -45.367 -18.770 1.00 53.84 72 SER A CA 1
ATOM 562 C C . SER A 1 72 ? -15.753 -45.301 -20.088 1.00 53.84 72 SER A C 1
ATOM 564 O O . SER A 1 72 ? -15.951 -44.375 -20.874 1.00 53.84 72 SER A O 1
ATOM 566 N N . VAL A 1 73 ? -14.883 -46.275 -20.368 1.00 53.47 73 VAL A N 1
ATOM 567 C CA . VAL A 1 73 ? -14.256 -46.422 -21.689 1.00 53.47 73 VAL A CA 1
ATOM 568 C C . VAL A 1 73 ? -14.977 -47.536 -22.444 1.00 53.47 73 VAL A C 1
ATOM 570 O O . VAL A 1 73 ? -14.845 -48.705 -22.104 1.00 53.47 73 VAL A O 1
ATOM 573 N N . LEU A 1 74 ? -15.704 -47.118 -23.489 1.00 47.22 74 LEU A N 1
ATOM 574 C CA . LEU A 1 74 ? -16.409 -47.904 -24.515 1.00 47.22 74 LEU A CA 1
ATOM 575 C C . LEU A 1 74 ? -17.841 -48.337 -24.170 1.00 47.22 74 LEU A C 1
ATOM 577 O O . LEU A 1 74 ? -18.102 -49.467 -23.772 1.00 47.22 74 LEU A O 1
ATOM 581 N N . GLN A 1 75 ? -18.805 -47.478 -24.510 1.00 46.03 75 GLN A N 1
ATOM 582 C CA . GLN A 1 75 ? -20.139 -47.947 -24.889 1.00 46.03 75 GLN A CA 1
ATOM 583 C C . GLN A 1 75 ? -20.534 -47.376 -26.255 1.00 46.03 75 GLN A C 1
ATOM 585 O O . GLN A 1 75 ? -21.398 -46.518 -26.392 1.00 46.03 75 GLN A O 1
ATOM 590 N N . SER A 1 76 ? -19.851 -47.885 -27.282 1.00 50.28 76 SER A N 1
ATOM 591 C CA . SER A 1 76 ? -20.379 -47.949 -28.641 1.00 50.28 76 SER A CA 1
ATOM 592 C C . SER A 1 76 ? -20.986 -49.341 -28.836 1.00 50.28 76 SER A C 1
ATOM 594 O O . SER A 1 76 ? -20.289 -50.339 -28.689 1.00 50.28 76 SER A O 1
ATOM 596 N N . GLN A 1 77 ? -22.285 -49.373 -29.145 1.00 51.22 77 GLN A N 1
ATOM 597 C CA . GLN A 1 77 ? -22.984 -50.410 -29.917 1.00 51.22 77 GLN A CA 1
ATOM 598 C C . GLN A 1 77 ? -22.859 -51.884 -29.466 1.00 51.22 77 GLN A C 1
ATOM 600 O O . GLN A 1 77 ? -21.906 -52.563 -29.832 1.00 51.22 77 GLN A O 1
ATOM 605 N N . ARG A 1 78 ? -23.922 -52.454 -28.864 1.00 39.75 78 ARG A N 1
ATOM 606 C CA . ARG A 1 78 ? -24.559 -53.697 -29.370 1.00 39.75 78 ARG A CA 1
ATOM 607 C C . ARG A 1 78 ? -25.752 -54.172 -28.532 1.00 39.75 78 ARG A C 1
ATOM 609 O O . ARG A 1 78 ? -25.684 -54.296 -27.318 1.00 39.75 78 ARG A O 1
ATOM 616 N N . ASN A 1 79 ? -26.808 -54.501 -29.268 1.00 37.16 79 ASN A N 1
ATOM 617 C CA . ASN A 1 79 ? -27.981 -55.315 -28.952 1.00 37.16 79 ASN A CA 1
ATOM 618 C C . ASN A 1 79 ? -27.795 -56.402 -27.874 1.00 37.16 79 ASN A C 1
ATOM 620 O O . ASN A 1 79 ? -26.838 -57.171 -27.929 1.00 37.16 79 ASN A O 1
ATOM 624 N N . GLY A 1 80 ? -28.810 -56.592 -27.021 1.00 39.34 80 GLY A N 1
ATOM 625 C CA . GLY A 1 80 ? -28.952 -57.815 -26.225 1.00 39.34 80 GLY A CA 1
ATOM 626 C C . GLY A 1 80 ? -30.042 -57.745 -25.155 1.00 39.34 80 GLY A C 1
ATOM 627 O O . GLY A 1 80 ? -29.911 -57.039 -24.167 1.00 39.34 80 GLY A O 1
ATOM 628 N N . GLN A 1 81 ? -31.122 -58.498 -25.352 1.00 49.03 81 GLN A N 1
ATOM 629 C CA . GLN A 1 81 ? -32.237 -58.701 -24.421 1.00 49.03 81 GLN A CA 1
ATOM 630 C C . GLN A 1 81 ? -31.785 -59.246 -23.047 1.00 49.03 81 GLN A C 1
ATOM 632 O O . GLN A 1 81 ? -30.939 -60.138 -23.028 1.00 49.03 81 GLN A O 1
ATOM 637 N N . ARG A 1 82 ? -32.453 -58.845 -21.940 1.00 41.41 82 ARG A N 1
ATOM 638 C CA . ARG A 1 82 ? -33.020 -59.734 -20.880 1.00 41.41 82 ARG A CA 1
ATOM 639 C C . ARG A 1 82 ? -33.663 -58.964 -19.696 1.00 41.41 82 ARG A C 1
ATOM 641 O O . ARG A 1 82 ? -32.994 -58.284 -18.939 1.00 41.41 82 ARG A O 1
ATOM 648 N N . ARG A 1 83 ? -34.993 -59.115 -19.615 1.00 41.47 83 ARG A N 1
ATOM 649 C CA . ARG A 1 83 ? -35.945 -59.286 -18.482 1.00 41.47 83 ARG A CA 1
ATOM 650 C C . ARG A 1 83 ? -35.523 -58.961 -17.016 1.00 41.47 83 ARG A C 1
ATOM 652 O O . ARG A 1 83 ? -34.480 -59.398 -16.558 1.00 41.47 83 ARG A O 1
ATOM 659 N N . ALA A 1 84 ? -36.452 -58.296 -16.303 1.00 41.56 84 ALA A N 1
ATOM 660 C CA . ALA A 1 84 ? -36.574 -57.966 -14.854 1.00 41.56 84 ALA A CA 1
ATOM 661 C C . ALA A 1 84 ? -36.630 -59.215 -13.902 1.00 41.56 84 ALA A C 1
ATOM 663 O O . ALA A 1 84 ? -36.503 -60.303 -14.468 1.00 41.56 84 ALA A O 1
ATOM 664 N N . PRO A 1 85 ? -36.911 -59.174 -12.551 1.00 54.78 85 PRO A N 1
ATOM 665 C CA . PRO A 1 85 ? -37.386 -58.077 -11.655 1.00 54.78 85 PRO A CA 1
ATOM 666 C C . PRO A 1 85 ? -36.949 -58.080 -10.135 1.00 54.78 85 PRO A C 1
ATOM 668 O O . PRO A 1 85 ? -36.376 -59.041 -9.646 1.00 54.78 85 PRO A O 1
ATOM 671 N N . GLN A 1 86 ? -37.329 -57.009 -9.396 1.00 46.00 86 GLN A N 1
ATOM 672 C CA . GLN A 1 86 ? -37.831 -56.931 -7.985 1.00 46.00 86 GLN A CA 1
ATOM 673 C C . GLN A 1 86 ? -36.990 -57.447 -6.778 1.00 46.00 86 GLN A C 1
ATOM 675 O O . GLN A 1 86 ? -36.499 -58.564 -6.797 1.00 46.00 86 GLN A O 1
ATOM 680 N N . VAL A 1 87 ? -36.933 -56.670 -5.670 1.00 37.28 87 VAL A N 1
ATOM 681 C CA . VAL A 1 87 ? -37.258 -57.068 -4.263 1.00 37.28 87 VAL A CA 1
ATOM 682 C C . VAL A 1 87 ? -36.888 -55.964 -3.243 1.00 37.28 87 VAL A C 1
ATOM 684 O O . VAL A 1 87 ? -35.820 -55.361 -3.282 1.00 37.28 87 VAL A O 1
ATOM 687 N N . ASN A 1 88 ? -37.830 -55.730 -2.323 1.00 43.66 88 ASN A N 1
ATOM 688 C CA . ASN A 1 88 ? -37.810 -54.848 -1.154 1.00 43.66 88 ASN A CA 1
ATOM 689 C C . ASN A 1 88 ? -36.679 -55.133 -0.148 1.00 43.66 88 ASN A C 1
ATOM 691 O O . ASN A 1 88 ? -36.384 -56.287 0.143 1.00 43.66 88 ASN A O 1
ATOM 695 N N . GLY A 1 89 ? -36.207 -54.086 0.540 1.00 44.12 89 GLY A N 1
ATOM 696 C CA . GLY A 1 89 ? -35.355 -54.201 1.729 1.00 44.12 89 GLY A CA 1
ATOM 697 C C . GLY A 1 89 ? -35.599 -53.076 2.736 1.00 44.12 89 GLY A C 1
ATOM 698 O O . GLY A 1 89 ? -34.837 -52.122 2.815 1.00 44.12 89 GLY A O 1
ATOM 699 N N . ARG A 1 90 ? -36.694 -53.188 3.491 1.00 48.31 90 ARG A N 1
ATOM 700 C CA . ARG A 1 90 ? -37.056 -52.343 4.637 1.00 48.31 90 ARG A CA 1
ATOM 701 C C . ARG A 1 90 ? -36.316 -52.837 5.887 1.00 48.31 90 ARG A C 1
ATOM 703 O O . ARG A 1 90 ? -36.473 -53.991 6.264 1.00 48.31 90 ARG A O 1
ATOM 710 N N . GLY A 1 91 ? -35.602 -51.944 6.566 1.00 40.81 91 GLY A N 1
ATOM 711 C CA . GLY A 1 91 ? -35.111 -52.096 7.942 1.00 40.81 91 GLY A CA 1
ATOM 712 C C . GLY A 1 91 ? -34.392 -50.799 8.325 1.00 40.81 91 GLY A C 1
ATOM 713 O O . GLY A 1 91 ? -33.427 -50.439 7.676 1.00 40.81 91 GLY A O 1
ATOM 714 N N . GLY A 1 92 ? -34.838 -49.951 9.248 1.00 48.50 92 GLY A N 1
ATOM 715 C CA . GLY A 1 92 ? -35.566 -50.206 10.481 1.00 48.50 92 GLY A CA 1
ATOM 716 C C . GLY A 1 92 ? -34.552 -50.364 11.611 1.00 48.50 92 GLY A C 1
ATOM 717 O O . GLY A 1 92 ? -34.040 -51.463 11.783 1.00 48.50 92 GLY A O 1
ATOM 718 N N . ARG A 1 93 ? -34.268 -49.276 12.347 1.00 48.19 93 ARG A N 1
ATOM 719 C CA . ARG A 1 93 ? -33.852 -49.268 13.765 1.00 48.19 93 ARG A CA 1
ATOM 720 C C . ARG A 1 93 ? -33.795 -47.838 14.307 1.00 48.19 93 ARG A C 1
ATOM 722 O O . ARG A 1 93 ? -32.941 -47.037 13.947 1.00 48.19 93 ARG A O 1
ATOM 729 N N . SER A 1 94 ? -34.747 -47.562 15.187 1.00 48.56 94 SER A N 1
ATOM 730 C CA . SER A 1 94 ? -34.740 -46.491 16.173 1.00 48.56 94 SER A CA 1
ATOM 731 C C . SER A 1 94 ? -33.531 -46.583 17.104 1.00 48.56 94 SER A C 1
ATOM 733 O O . SER A 1 94 ? -33.223 -47.669 17.594 1.00 48.56 94 SER A O 1
ATOM 735 N N . SER A 1 95 ? -32.954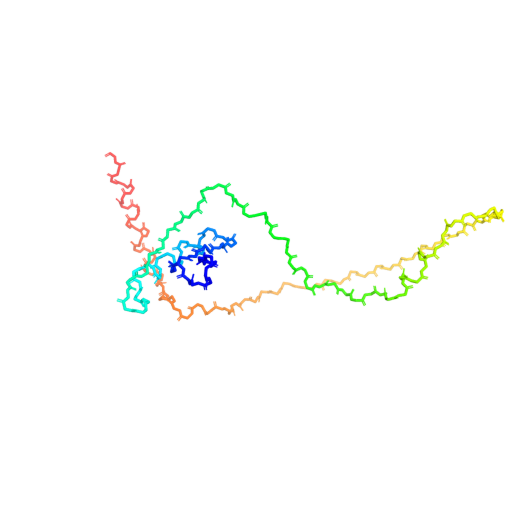 -45.445 17.475 1.00 49.59 95 SER A N 1
ATOM 736 C CA . SER A 1 95 ? -32.473 -45.236 18.843 1.00 49.59 95 SER A CA 1
ATOM 737 C C . SER A 1 95 ? -32.402 -43.737 19.115 1.00 49.59 95 SER A C 1
ATOM 739 O O . SER A 1 95 ? -31.561 -43.018 18.582 1.00 49.59 95 SER A O 1
ATOM 741 N N . GLN A 1 96 ? -33.365 -43.265 19.899 1.00 54.94 96 GLN A N 1
ATOM 742 C CA . GLN A 1 96 ? -33.280 -42.000 20.607 1.00 54.94 96 GLN A CA 1
ATOM 743 C C . GLN A 1 96 ? -32.210 -42.157 21.689 1.00 54.94 96 GLN A C 1
ATOM 745 O O . GLN A 1 96 ? -32.369 -43.008 22.559 1.00 54.94 96 GLN A O 1
ATOM 750 N N . THR A 1 97 ? -31.186 -41.306 21.677 1.00 47.16 97 THR A N 1
ATOM 751 C CA . THR A 1 97 ? -30.416 -40.999 22.885 1.00 47.16 97 THR A CA 1
ATOM 752 C C . THR A 1 97 ? -30.195 -39.498 22.963 1.00 47.16 97 THR A C 1
ATOM 754 O O . THR A 1 97 ? -29.542 -38.874 22.133 1.00 47.16 97 THR A O 1
ATOM 757 N N . SER A 1 98 ? -30.833 -38.955 23.989 1.00 50.91 98 SER A N 1
ATOM 758 C CA . SER A 1 98 ? -30.686 -37.634 24.575 1.00 50.91 98 SER A CA 1
ATOM 759 C C . SER A 1 98 ? -29.254 -37.348 25.046 1.00 50.91 98 SER A C 1
ATOM 761 O O . SER A 1 98 ? -28.564 -38.248 25.518 1.00 50.91 98 SER A O 1
ATOM 763 N N . GLY A 1 99 ? -28.875 -36.067 25.039 1.00 43.16 99 GLY A N 1
ATOM 764 C CA . GLY A 1 99 ? -27.776 -35.516 25.843 1.00 43.16 99 GLY A CA 1
ATOM 765 C C . GLY A 1 99 ? -26.771 -34.744 24.987 1.00 43.16 99 GLY A C 1
ATOM 766 O O . GLY A 1 99 ? -26.223 -35.278 24.041 1.00 43.16 99 GLY A O 1
ATOM 767 N N . GLY A 1 100 ? -26.465 -33.474 25.221 1.00 47.81 100 GLY A N 1
ATOM 768 C CA . GLY A 1 100 ? -26.813 -32.583 26.311 1.00 47.81 100 GLY A CA 1
ATOM 769 C C . GLY A 1 100 ? -26.227 -31.198 26.025 1.00 47.81 100 GLY A C 1
ATOM 770 O O . GLY A 1 100 ? -25.366 -31.021 25.165 1.00 47.81 100 GLY A O 1
ATOM 771 N N . ARG A 1 101 ? -26.733 -30.203 26.753 1.00 55.38 101 ARG A N 1
ATOM 772 C CA . ARG A 1 101 ? -26.243 -28.822 26.766 1.00 55.38 101 ARG A CA 1
ATOM 773 C C . ARG A 1 101 ? -24.770 -28.794 27.190 1.00 55.38 101 ARG A C 1
ATOM 775 O O . ARG A 1 101 ? -24.464 -29.041 28.351 1.00 55.38 101 ARG A O 1
ATOM 782 N N . GLY A 1 102 ? -23.883 -28.459 26.258 1.00 49.09 102 GLY A N 1
ATOM 783 C CA . GLY A 1 102 ? -22.467 -28.194 26.509 1.00 49.09 102 GLY A CA 1
ATOM 784 C C . GLY A 1 102 ? -22.176 -26.702 26.438 1.00 49.09 102 GLY A C 1
ATOM 785 O O . GLY A 1 102 ? -21.760 -26.184 25.408 1.00 49.09 102 GLY A O 1
ATOM 786 N N . GLN A 1 103 ? -22.426 -26.013 27.544 1.00 56.12 103 GLN A N 1
ATOM 787 C CA . GLN A 1 103 ? -21.985 -24.650 27.806 1.00 56.12 103 GLN A CA 1
ATOM 788 C C . GLN A 1 103 ? -20.457 -24.676 28.022 1.00 56.12 103 GLN A C 1
ATOM 790 O O . GLN A 1 103 ? -19.987 -25.154 29.051 1.00 56.12 103 GLN A O 1
ATOM 795 N N . GLY A 1 104 ? -19.673 -24.192 27.058 1.00 52.81 104 GLY A N 1
ATOM 796 C CA . GLY A 1 104 ? -18.222 -23.995 27.189 1.00 52.81 104 GLY A CA 1
ATOM 797 C C . GLY A 1 104 ? -17.876 -22.592 26.701 1.00 52.81 104 GLY A C 1
ATOM 798 O O . GLY A 1 104 ? -17.822 -22.346 25.506 1.00 52.81 104 GLY A O 1
ATOM 799 N N . ARG A 1 105 ? -17.896 -21.579 27.572 1.00 52.75 105 ARG A N 1
ATOM 800 C CA . ARG A 1 105 ? -16.710 -21.077 28.290 1.00 52.75 105 ARG A CA 1
ATOM 801 C C . ARG A 1 105 ? -15.469 -20.987 27.393 1.00 52.75 105 ARG A C 1
ATOM 803 O O . ARG A 1 105 ? -14.697 -21.929 27.312 1.00 52.75 105 ARG A O 1
ATOM 810 N N . GLY A 1 106 ? -15.322 -19.807 26.786 1.00 52.88 106 GLY A N 1
ATOM 811 C CA . GLY A 1 106 ? -14.101 -18.999 26.714 1.00 52.88 106 GLY A CA 1
ATOM 812 C C . GLY A 1 106 ? -12.808 -19.656 26.238 1.00 52.88 106 GLY A C 1
ATOM 813 O O . GLY A 1 106 ? -12.275 -20.525 26.917 1.00 52.88 106 GLY A O 1
ATOM 814 N N . ARG A 1 107 ? -12.240 -19.107 25.154 1.00 53.28 107 ARG A N 1
ATOM 815 C CA . ARG A 1 107 ? -10.796 -18.849 24.956 1.00 53.28 107 ARG A CA 1
ATOM 816 C C . ARG A 1 107 ? -10.525 -18.494 23.496 1.00 53.28 107 ARG A C 1
ATOM 818 O O . ARG A 1 107 ? -10.394 -19.409 22.704 1.00 53.28 107 ARG A O 1
ATOM 825 N N . VAL A 1 108 ? -10.393 -17.202 23.194 1.00 49.34 108 VAL A N 1
ATOM 826 C CA . VAL A 1 108 ? -9.362 -16.601 22.313 1.00 49.34 108 VAL A CA 1
ATOM 827 C C . VAL A 1 108 ? -9.387 -15.093 22.632 1.00 49.34 108 VAL A C 1
ATOM 829 O O . VAL A 1 108 ? -10.127 -14.333 22.038 1.00 49.34 108 VAL A O 1
ATOM 832 N N . GLN A 1 109 ? -8.931 -14.659 23.805 1.00 54.12 109 GLN A N 1
ATOM 833 C CA . GLN A 1 109 ? -7.626 -14.012 23.983 1.00 54.12 109 GLN A CA 1
ATOM 834 C C . GLN A 1 109 ? -7.148 -13.165 22.781 1.00 54.12 109 GLN A C 1
ATOM 836 O O . GLN A 1 109 ? -6.087 -13.427 22.216 1.00 54.12 109 GLN A O 1
ATOM 841 N N . ASP A 1 110 ? -7.888 -12.106 22.455 1.00 54.38 110 ASP A N 1
ATOM 842 C CA . ASP A 1 110 ? -7.360 -10.936 21.746 1.00 54.38 110 ASP A CA 1
ATOM 843 C C . ASP A 1 110 ? -6.335 -10.230 22.650 1.00 54.38 110 ASP A C 1
ATOM 845 O O . ASP A 1 110 ? -6.670 -9.398 23.493 1.00 54.38 110 ASP A O 1
ATOM 849 N N . ARG A 1 111 ? -5.056 -10.599 22.523 1.00 59.06 111 ARG A N 1
ATOM 850 C CA . ARG A 1 111 ? -3.932 -10.110 23.353 1.00 59.06 111 ARG A CA 1
ATOM 851 C C . ARG A 1 111 ? -3.528 -8.651 23.086 1.00 59.06 111 ARG A C 1
ATOM 853 O O . ARG A 1 111 ? -2.365 -8.324 23.262 1.00 59.06 111 ARG A O 1
ATOM 860 N N . ASN A 1 112 ? -4.446 -7.792 22.646 1.00 60.38 112 ASN A N 1
ATOM 861 C CA . ASN A 1 112 ? -4.171 -6.363 22.448 1.00 60.38 112 ASN A CA 1
ATOM 862 C C . ASN A 1 112 ? -5.393 -5.447 22.623 1.00 60.38 112 ASN A C 1
ATOM 864 O O . ASN A 1 112 ? -5.345 -4.281 22.239 1.00 60.38 112 ASN A O 1
ATOM 868 N N . ARG A 1 113 ? -6.485 -5.936 23.221 1.00 61.56 113 ARG A N 1
ATOM 869 C CA . ARG A 1 113 ? -7.581 -5.065 23.648 1.00 61.56 113 ARG A CA 1
ATOM 870 C C . ARG A 1 113 ? -7.362 -4.746 25.120 1.00 61.56 113 ARG A C 1
ATOM 872 O O . ARG A 1 113 ? -7.338 -5.663 25.939 1.00 61.56 113 ARG A O 1
ATOM 879 N N . THR A 1 114 ? -7.185 -3.473 25.462 1.00 69.06 114 THR A N 1
ATOM 880 C CA . THR A 1 114 ? -7.431 -3.041 26.839 1.00 69.06 114 THR A CA 1
ATOM 881 C C . THR A 1 114 ? -8.848 -3.508 27.183 1.00 69.06 114 THR A C 1
ATOM 883 O O . THR A 1 114 ? -9.772 -3.226 26.413 1.00 69.06 114 THR A O 1
ATOM 886 N N . PRO A 1 115 ? -9.045 -4.321 28.237 1.00 65.44 115 PRO A N 1
ATOM 887 C CA . PRO A 1 115 ? -10.387 -4.676 28.654 1.00 65.44 115 PRO A CA 1
ATOM 888 C C . PRO A 1 115 ? -11.031 -3.379 29.131 1.00 65.44 115 PRO A C 1
ATOM 890 O O . PRO A 1 115 ? -10.699 -2.877 30.200 1.00 65.44 115 PRO A O 1
ATOM 893 N N . ILE A 1 116 ? -11.876 -2.801 28.281 1.00 73.81 116 ILE A N 1
ATOM 894 C CA . ILE A 1 116 ? -12.697 -1.648 28.632 1.00 73.81 116 ILE A CA 1
ATOM 895 C C . ILE A 1 116 ? -13.497 -2.089 29.858 1.00 73.81 116 ILE A C 1
ATOM 897 O O . ILE A 1 116 ? -14.148 -3.141 29.826 1.00 73.81 116 ILE A O 1
ATOM 901 N N . SER A 1 117 ? -13.335 -1.377 30.973 1.00 77.19 117 SER A N 1
ATOM 902 C CA . SER A 1 117 ? -13.980 -1.764 32.221 1.00 77.19 117 SER A CA 1
ATOM 903 C C . SER A 1 117 ? -15.486 -1.525 32.112 1.00 77.19 117 SER A C 1
ATOM 905 O O . SER A 1 117 ? -15.932 -0.694 31.323 1.00 77.19 117 SER A O 1
ATOM 907 N N . ALA A 1 118 ? -16.288 -2.242 32.903 1.00 75.56 118 ALA A N 1
ATOM 908 C CA . ALA A 1 118 ? -17.735 -2.015 32.924 1.00 75.56 118 ALA A CA 1
ATOM 909 C C . ALA A 1 118 ? -18.070 -0.540 33.224 1.00 75.56 118 ALA A C 1
ATOM 911 O O . ALA A 1 118 ? -18.938 0.032 32.578 1.00 75.56 118 ALA A O 1
ATOM 912 N N . SER A 1 119 ? -17.292 0.102 34.101 1.00 77.50 119 SER A N 1
ATOM 913 C CA . SER A 1 119 ? -17.427 1.529 34.405 1.00 77.50 119 SER A CA 1
ATOM 914 C C . SER A 1 119 ? -17.132 2.452 33.222 1.00 77.50 119 SER A C 1
ATOM 916 O O . SER A 1 119 ? -17.751 3.507 33.113 1.00 77.50 119 SER A O 1
ATOM 918 N N . ASP A 1 120 ? -16.211 2.081 32.330 1.00 80.75 120 ASP A N 1
ATOM 919 C CA . ASP A 1 120 ? -15.910 2.898 31.148 1.00 80.75 120 ASP A CA 1
ATOM 920 C C . ASP A 1 120 ? -17.064 2.840 30.134 1.00 80.75 120 ASP A C 1
ATOM 922 O O . ASP A 1 120 ? -17.381 3.844 29.499 1.00 80.75 120 ASP A O 1
ATOM 926 N N . LEU A 1 121 ? -17.731 1.685 30.028 1.00 79.62 121 LEU A N 1
ATOM 927 C CA . LEU A 1 121 ? -18.904 1.500 29.167 1.00 79.62 121 LEU A CA 1
ATOM 928 C C . LEU A 1 121 ? -20.114 2.288 29.679 1.00 79.62 121 LEU A C 1
ATOM 930 O O . LEU A 1 121 ? -20.818 2.910 28.884 1.00 79.62 121 LEU A O 1
ATOM 934 N N . ASP A 1 122 ? -20.320 2.306 30.997 1.00 82.06 122 ASP A N 1
ATOM 935 C CA . ASP A 1 122 ? -21.397 3.079 31.622 1.00 82.06 122 ASP A CA 1
ATOM 936 C C . ASP A 1 122 ? -21.198 4.586 31.382 1.00 82.06 122 ASP A C 1
ATOM 938 O O . ASP A 1 122 ? -22.125 5.295 30.988 1.00 82.06 122 ASP A O 1
ATOM 942 N N . ALA A 1 123 ? -19.959 5.073 31.498 1.00 83.94 123 ALA A N 1
ATOM 943 C CA . ALA A 1 123 ? -19.634 6.475 31.244 1.00 83.94 123 ALA A CA 1
ATOM 944 C C . ALA A 1 123 ? -19.812 6.891 29.769 1.00 83.94 123 ALA A C 1
ATOM 946 O O . ALA A 1 123 ? -20.099 8.057 29.485 1.00 83.94 123 ALA A O 1
ATOM 947 N N . GLU A 1 124 ? -19.611 5.982 28.812 1.00 78.88 124 GLU A N 1
ATOM 948 C CA . GLU A 1 124 ? -19.877 6.239 27.390 1.00 78.88 124 GLU A CA 1
ATOM 949 C C . GLU A 1 124 ? -21.381 6.276 27.079 1.00 78.88 124 GLU A C 1
ATOM 951 O O . GLU A 1 124 ? -21.819 7.133 26.305 1.00 78.88 124 GLU A O 1
ATOM 956 N N . LEU A 1 125 ? -22.181 5.419 27.724 1.00 83.69 125 LEU A N 1
ATOM 957 C CA . LEU A 1 125 ? -23.642 5.422 27.599 1.00 83.69 125 LEU A CA 1
ATOM 958 C C . LEU A 1 125 ? -24.265 6.706 28.155 1.00 83.69 125 LEU A C 1
ATOM 960 O O . LEU A 1 125 ? -25.102 7.318 27.489 1.00 83.69 125 LEU A O 1
ATOM 964 N N . ASP A 1 126 ? -23.809 7.171 29.318 1.00 80.50 126 ASP A N 1
ATOM 965 C CA . ASP A 1 126 ? -24.299 8.419 29.912 1.00 80.50 126 ASP A CA 1
ATOM 966 C C . ASP A 1 126 ? -23.989 9.636 29.032 1.00 80.50 126 ASP A C 1
ATOM 968 O O . ASP A 1 126 ? -24.825 10.530 28.881 1.00 80.50 126 ASP A O 1
ATOM 972 N N . LYS A 1 127 ? -22.818 9.664 28.380 1.00 83.38 127 LYS A N 1
ATOM 973 C CA . LYS A 1 127 ? -22.473 10.716 27.407 1.00 83.38 127 LYS A CA 1
ATOM 974 C C . LYS A 1 127 ? -23.389 10.686 26.185 1.00 83.38 127 LYS A C 1
ATOM 976 O O . LYS A 1 127 ? -23.780 11.751 25.709 1.00 83.38 127 LYS A O 1
ATOM 981 N N . TYR A 1 128 ? -23.739 9.498 25.689 1.00 78.50 128 TYR A N 1
ATOM 982 C CA . TYR A 1 128 ? -24.673 9.348 24.572 1.00 78.50 128 TYR A CA 1
ATOM 983 C C . TYR A 1 128 ? -26.083 9.822 24.953 1.00 78.50 128 TYR A C 1
ATOM 985 O O . TYR A 1 128 ? -26.704 10.582 24.212 1.00 78.50 128 TYR A O 1
ATOM 993 N N . HIS A 1 129 ? -26.563 9.461 26.146 1.00 77.62 129 HIS A N 1
ATOM 994 C CA . HIS A 1 129 ? -27.863 9.912 26.647 1.00 77.62 129 HIS A CA 1
ATOM 995 C C . HIS A 1 129 ? -27.902 11.424 26.909 1.00 77.62 129 HIS A C 1
ATOM 997 O O . HIS A 1 129 ? -28.887 12.083 26.582 1.00 77.62 129 HIS A O 1
ATOM 1003 N N . ALA A 1 130 ? -26.820 12.002 27.433 1.00 72.81 130 ALA A N 1
ATOM 1004 C CA . ALA A 1 130 ? -26.712 13.443 27.648 1.00 72.81 130 ALA A CA 1
ATOM 1005 C C . ALA A 1 130 ? -26.633 14.245 26.337 1.00 72.81 130 ALA A C 1
ATOM 1007 O O . ALA A 1 130 ? -27.074 15.394 26.300 1.00 72.81 130 ALA A O 1
ATOM 1008 N N . ALA A 1 131 ? -26.073 13.664 25.271 1.00 67.25 131 ALA A N 1
ATOM 1009 C CA . ALA A 1 131 ? -26.056 14.272 23.943 1.00 67.25 131 ALA A CA 1
ATOM 1010 C C . ALA A 1 131 ? -27.440 14.213 23.277 1.00 67.25 131 ALA A C 1
ATOM 1012 O O . ALA A 1 131 ? -27.888 15.216 22.731 1.00 67.25 131 ALA A O 1
ATOM 1013 N N . ALA A 1 132 ? -28.150 13.087 23.400 1.00 64.44 132 ALA A N 1
AT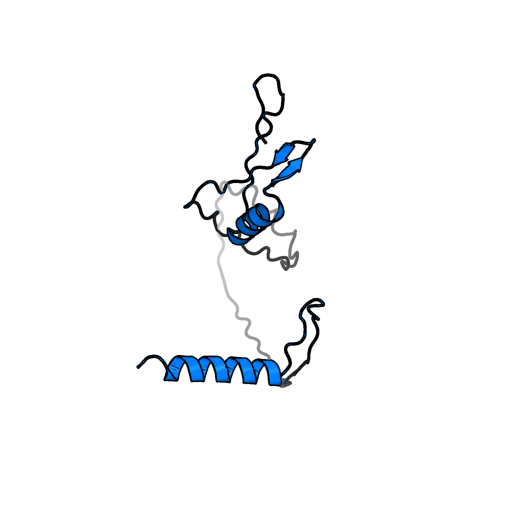OM 1014 C CA . ALA A 1 132 ? -29.505 12.927 22.866 1.00 64.44 132 ALA A CA 1
ATOM 1015 C C . ALA A 1 132 ? -30.544 13.829 23.561 1.00 64.44 132 ALA A C 1
ATOM 1017 O O . ALA A 1 132 ? -31.516 14.235 22.940 1.00 64.44 132 ALA A O 1
ATOM 1018 N N . ALA A 1 133 ? -30.327 14.188 24.829 1.00 61.34 133 ALA A N 1
ATOM 1019 C CA . ALA A 1 133 ? -31.162 15.154 25.550 1.00 61.34 133 ALA A CA 1
ATOM 1020 C C . ALA A 1 133 ? -30.826 16.629 25.237 1.00 61.34 133 ALA A C 1
ATOM 1022 O O . ALA A 1 133 ? -31.465 17.526 25.780 1.00 61.34 133 ALA A O 1
ATOM 1023 N N . LYS A 1 134 ? -29.797 16.891 24.417 1.00 57.97 134 LYS A N 1
ATOM 1024 C CA . LYS A 1 134 ? -29.376 18.238 23.994 1.00 57.97 134 LYS A CA 1
ATOM 1025 C C . LYS A 1 134 ? -29.673 18.548 22.525 1.00 57.97 134 LYS A C 1
ATOM 1027 O O . LYS A 1 134 ? -29.382 19.660 22.095 1.00 57.97 134 LYS A O 1
ATOM 1032 N N . GLU A 1 135 ? -30.242 17.606 21.779 1.00 55.41 135 GLU A N 1
ATOM 1033 C CA . GLU A 1 135 ? -30.878 17.880 20.487 1.00 55.41 135 GLU A CA 1
ATOM 1034 C C . GLU A 1 135 ? -32.385 18.071 20.707 1.00 55.41 135 GLU A C 1
ATOM 1036 O O . GLU A 1 135 ? -33.195 17.188 20.435 1.00 55.41 135 GLU A O 1
ATOM 1041 N N . GLU A 1 136 ? -32.733 19.241 21.245 1.00 49.06 136 GLU A N 1
ATOM 1042 C CA . GLU A 1 136 ? -34.056 19.866 21.134 1.00 49.06 136 GLU A CA 1
ATOM 1043 C C . GLU A 1 136 ? -33.882 21.240 20.471 1.00 49.06 136 GLU A C 1
ATOM 1045 O O . GLU A 1 136 ? -32.896 21.938 20.818 1.00 49.06 136 GLU A O 1
#

Organism: Zea mays (NCBI:txid4577)

Sequence (136 aa):
MNYDKDGRSKGTAEVVFARKVDALDAIKRYNGVLLDGKPMNLELIGNNVEPPPLPPLIHNRPLQNYNDIHSSVLQSQRNGQRRAPQVNGRGGRSSQTSGGRGQGRGRVQDRNRTPISASDLDAELDKYHAAAAKEE

Foldseek 3Di:
DDADPVRHDPLDDDDDDLDPVVLVVCQVPQQQPDDPNGGDHDDDPDDDDNDPDDPDPPPDDPPPDPPPPPPPPDDDDDDDDDDDDDDDDDDDDDDDDDDDDDDDDDDDDPVPDPPCDPVNVVVVVVVVVVVVVPPD

InterPro domains:
  IPR000504 RNA recognition motif domain [PF00076] (4-40)
  IPR012677 Nucleotide-binding alpha-beta plait domain superfamily [G3DSA:3.30.70.330] (1-114)
  IPR025715 Chromatin target of PRMT1 protein, C-terminal [PF13865] (76-132)
  IPR025715 Chromatin target of PRMT1 protein, C-terminal [SM01218] (66-136)
  IPR035979 RNA-binding domain superfamily [SSF54928] (2-53)
  IPR051229 ALYREF mRNA export adapter [PTHR19965] (1-132)